Protein AF-A0A966MU55-F1 (afdb_monomer_lite)

Sequence (55 aa):
VEAAQPELEKIDPELAASPFIFPDAETLSKVKVFRALTADEQTNFQAAFDEAIGN

Structure (mmCIF, N/CA/C/O backbone):
data_AF-A0A966MU55-F1
#
_entry.id   AF-A0A966MU55-F1
#
loop_
_atom_site.group_PDB
_atom_site.id
_atom_site.type_symbol
_atom_site.label_atom_id
_atom_site.label_alt_id
_atom_site.label_comp_id
_atom_site.label_asym_id
_atom_site.label_entity_id
_atom_site.label_seq_id
_atom_site.pdbx_PDB_ins_code
_atom_site.Cartn_x
_atom_site.Cartn_y
_atom_site.Cartn_z
_atom_site.occupancy
_atom_site.B_iso_or_equiv
_atom_site.auth_seq_id
_atom_site.auth_comp_id
_atom_site.auth_asym_id
_atom_site.auth_atom_id
_atom_site.pdbx_PDB_model_num
ATOM 1 N N . VAL A 1 1 ? -2.399 -2.818 12.168 1.00 62.91 1 VAL A N 1
ATOM 2 C CA . VAL A 1 1 ? -3.868 -2.694 12.325 1.00 62.91 1 VAL A CA 1
ATOM 3 C C . VAL A 1 1 ? -4.296 -2.838 13.778 1.00 62.91 1 VAL A C 1
ATOM 5 O O . VAL A 1 1 ? -4.972 -1.945 14.265 1.00 62.91 1 VAL A O 1
ATOM 8 N N . GLU A 1 2 ? -3.814 -3.858 14.495 1.00 64.69 2 GLU A N 1
ATOM 9 C CA . GLU A 1 2 ? -4.273 -4.206 15.855 1.00 64.69 2 GLU A CA 1
ATOM 10 C C . GLU A 1 2 ? -4.151 -3.096 16.912 1.00 64.69 2 GLU A C 1
ATOM 12 O O . GLU A 1 2 ? -4.989 -3.022 17.800 1.00 64.69 2 GLU A O 1
ATOM 17 N N . ALA A 1 3 ? -3.167 -2.196 16.811 1.00 72.50 3 ALA A N 1
ATOM 18 C CA . ALA A 1 3 ? -3.025 -1.087 17.762 1.00 72.50 3 ALA A CA 1
ATOM 19 C C . ALA A 1 3 ? -3.813 0.181 17.374 1.00 72.50 3 ALA A C 1
ATOM 21 O O . ALA A 1 3 ? -4.054 1.032 18.222 1.00 72.50 3 ALA A O 1
ATOM 22 N N . ALA A 1 4 ? -4.197 0.333 16.102 1.00 81.38 4 ALA A N 1
ATOM 23 C CA . ALA A 1 4 ? -4.794 1.572 15.593 1.00 81.38 4 ALA A CA 1
ATOM 24 C C . ALA A 1 4 ? -6.326 1.584 15.698 1.00 81.38 4 ALA A C 1
ATOM 26 O O . ALA A 1 4 ? -6.913 2.627 15.969 1.00 81.38 4 ALA A O 1
ATOM 27 N N . GLN A 1 5 ? -6.971 0.430 15.513 1.00 83.62 5 GLN A N 1
ATOM 28 C CA . GLN A 1 5 ? -8.429 0.306 15.587 1.00 83.62 5 GLN A CA 1
ATOM 29 C C . GLN A 1 5 ? -8.994 0.608 16.988 1.00 83.62 5 GLN A C 1
ATOM 31 O O . GLN A 1 5 ? -9.929 1.403 17.064 1.00 83.62 5 GLN A O 1
ATOM 36 N N . PRO A 1 6 ? -8.402 0.106 18.097 1.00 87.56 6 PRO A N 1
ATOM 37 C CA . PRO A 1 6 ? -8.910 0.386 19.445 1.00 87.56 6 PRO A CA 1
ATOM 38 C C . PRO A 1 6 ? -8.750 1.849 19.879 1.00 87.56 6 PRO A C 1
ATOM 40 O O . PRO A 1 6 ? -9.512 2.340 20.707 1.00 87.56 6 PRO A O 1
ATOM 43 N N . GLU A 1 7 ? -7.749 2.562 19.351 1.00 90.50 7 GLU A N 1
ATOM 44 C CA . GLU A 1 7 ? -7.588 3.997 19.614 1.00 90.50 7 GLU A CA 1
ATOM 45 C C . GLU A 1 7 ? -8.569 4.834 18.788 1.00 90.50 7 GLU A C 1
ATOM 47 O O . GLU A 1 7 ? -9.121 5.806 19.302 1.00 90.50 7 GLU A O 1
ATOM 52 N N . LEU A 1 8 ? -8.837 4.434 17.539 1.00 89.69 8 LEU A N 1
ATOM 53 C CA . LEU A 1 8 ? -9.817 5.114 16.694 1.00 89.69 8 LEU A CA 1
ATOM 54 C C . LEU A 1 8 ? -11.250 4.912 17.199 1.00 89.69 8 LEU A C 1
ATOM 56 O O . LEU A 1 8 ? -12.028 5.855 17.161 1.00 89.69 8 LEU A O 1
ATOM 60 N N . GLU A 1 9 ? -11.582 3.747 17.756 1.00 91.69 9 GLU A N 1
ATOM 61 C CA . GLU A 1 9 ? -12.910 3.459 18.319 1.00 91.69 9 GLU A CA 1
ATOM 62 C C . GLU A 1 9 ? -13.304 4.416 19.456 1.00 91.69 9 GLU A C 1
ATOM 64 O O . GLU A 1 9 ? -14.470 4.782 19.584 1.00 91.69 9 GLU A O 1
ATOM 69 N N . LYS A 1 10 ? -12.334 4.893 20.249 1.00 93.50 10 LYS A N 1
ATOM 70 C CA . LYS A 1 10 ? -12.578 5.891 21.310 1.00 93.50 10 LYS A CA 1
ATOM 71 C C . LYS A 1 10 ? -12.974 7.263 20.757 1.00 93.50 10 LYS A C 1
ATOM 73 O O . LYS A 1 10 ? -13.577 8.052 21.480 1.00 93.50 10 LYS A O 1
ATOM 78 N N . ILE A 1 11 ? -12.562 7.566 19.526 1.00 93.50 11 ILE A N 1
ATOM 79 C CA . ILE A 1 11 ? -12.767 8.858 18.865 1.00 93.50 11 ILE A CA 1
ATOM 80 C C . ILE A 1 11 ? -14.009 8.795 17.974 1.00 93.50 11 ILE A C 1
ATOM 82 O O . ILE A 1 11 ? -14.854 9.683 18.045 1.00 93.50 11 ILE A O 1
ATOM 86 N N . ASP A 1 12 ? -14.109 7.752 17.150 1.00 94.44 12 ASP A N 1
ATOM 87 C CA . ASP A 1 12 ? -15.176 7.550 16.176 1.00 94.44 12 ASP A CA 1
ATOM 88 C C . ASP A 1 12 ? -15.424 6.040 15.936 1.00 94.44 12 ASP A C 1
ATOM 90 O O . ASP A 1 12 ? -14.691 5.388 15.177 1.00 94.44 12 ASP A O 1
ATOM 94 N N . PRO A 1 13 ? -16.459 5.464 16.578 1.00 91.50 13 PRO A N 1
ATOM 95 C CA . PRO A 1 13 ? -16.815 4.054 16.424 1.00 91.50 13 PRO A CA 1
ATOM 96 C C . PRO A 1 13 ? -17.254 3.676 15.005 1.00 91.50 13 PRO A C 1
ATOM 98 O O . PRO A 1 13 ? -17.041 2.538 14.584 1.00 91.50 13 PRO A O 1
ATOM 101 N N . GLU A 1 14 ? -17.853 4.604 14.253 1.00 93.38 14 GLU A N 1
ATOM 102 C CA . GLU A 1 14 ? -18.303 4.332 12.884 1.00 93.38 14 GLU A CA 1
ATOM 103 C C . GLU A 1 14 ? -17.101 4.176 11.950 1.00 93.38 14 GLU A C 1
ATOM 105 O O . GLU A 1 14 ? -17.048 3.248 11.139 1.00 93.38 14 GLU A O 1
ATOM 110 N N . LEU A 1 15 ? -16.082 5.023 12.117 1.00 91.38 15 LEU A N 1
ATOM 111 C CA . LEU A 1 15 ? -14.826 4.887 11.382 1.00 91.38 15 LEU A CA 1
ATOM 112 C C . LEU A 1 15 ? -14.041 3.644 11.803 1.00 91.38 15 LEU A C 1
ATOM 114 O O . LEU A 1 15 ? -13.467 2.969 10.946 1.00 91.38 15 LEU A O 1
ATOM 118 N N . ALA A 1 16 ? -14.044 3.296 13.092 1.00 91.06 16 ALA A N 1
ATOM 119 C CA . ALA A 1 16 ? -13.401 2.078 13.584 1.00 91.06 16 ALA A CA 1
ATOM 120 C C . ALA A 1 16 ? -14.035 0.787 13.034 1.00 91.06 16 ALA A C 1
ATOM 122 O O . ALA A 1 16 ? -13.347 -0.229 12.905 1.00 91.06 16 ALA A O 1
ATOM 123 N N . ALA A 1 17 ? -15.319 0.831 12.670 1.00 91.31 17 ALA A N 1
ATOM 124 C CA . ALA A 1 17 ? -16.044 -0.271 12.043 1.00 91.31 17 ALA A CA 1
ATOM 125 C C . ALA A 1 17 ? -15.967 -0.272 10.502 1.00 91.31 17 ALA A C 1
ATOM 127 O O . ALA A 1 17 ? -16.473 -1.195 9.862 1.00 91.31 17 ALA A O 1
ATOM 128 N N . SER A 1 18 ? -15.353 0.743 9.884 1.00 93.88 18 SER A N 1
ATOM 129 C CA . SER A 1 18 ? -15.331 0.882 8.427 1.00 93.88 18 SER A CA 1
ATOM 130 C C . SER A 1 18 ? -14.416 -0.158 7.761 1.00 93.88 18 SER A C 1
ATOM 132 O O . SER A 1 18 ? -13.199 -0.133 7.984 1.00 93.88 18 SER A O 1
ATOM 134 N N . PRO A 1 19 ? -14.937 -1.003 6.847 1.00 92.06 19 PRO A N 1
ATOM 135 C CA . PRO A 1 19 ? -14.133 -1.991 6.123 1.00 92.06 19 PRO A CA 1
ATOM 136 C C . PRO A 1 19 ? -13.154 -1.354 5.123 1.00 92.06 19 PRO A C 1
ATOM 138 O O . PRO A 1 19 ? -12.264 -2.025 4.607 1.00 92.06 19 PRO A O 1
ATOM 141 N N . PHE A 1 20 ? -13.287 -0.055 4.840 1.00 92.94 20 PHE A N 1
ATOM 142 C CA . PHE A 1 20 ? -12.342 0.685 3.999 1.00 92.94 20 PHE A CA 1
ATOM 143 C C . PHE A 1 20 ? -11.090 1.132 4.765 1.00 92.94 20 PHE A C 1
ATOM 145 O O . PHE A 1 20 ? -10.066 1.413 4.146 1.00 92.94 20 PHE A O 1
ATOM 152 N N . ILE A 1 21 ? -11.170 1.200 6.099 1.00 92.38 21 ILE A N 1
ATOM 153 C CA . ILE A 1 21 ? -10.058 1.573 6.986 1.00 92.38 21 ILE A CA 1
ATOM 154 C C . ILE A 1 21 ? -9.450 0.320 7.619 1.00 92.38 21 ILE A C 1
ATOM 156 O O . ILE A 1 21 ? -8.227 0.170 7.641 1.00 92.38 21 ILE A O 1
ATOM 160 N N . PHE A 1 22 ? -10.301 -0.599 8.082 1.00 92.94 22 PHE A N 1
ATOM 161 C CA . PHE A 1 22 ? -9.911 -1.901 8.621 1.00 92.94 22 PHE A CA 1
ATOM 162 C C . PHE A 1 22 ? -10.549 -3.009 7.780 1.00 92.94 22 PHE A C 1
ATOM 164 O O . PHE A 1 22 ? -11.625 -3.501 8.121 1.00 92.94 22 PHE A O 1
ATOM 171 N N . PRO A 1 23 ? -9.913 -3.388 6.657 1.00 92.75 23 PRO A N 1
ATOM 172 C CA . PRO A 1 23 ? -10.455 -4.404 5.770 1.00 92.75 23 PRO A CA 1
ATOM 173 C C . PRO A 1 23 ? -10.525 -5.767 6.451 1.00 92.75 23 PRO A C 1
ATOM 175 O O . PRO A 1 23 ? -9.679 -6.115 7.278 1.00 92.75 23 PRO A O 1
ATOM 178 N N . ASP A 1 24 ? -11.517 -6.556 6.057 1.00 92.50 24 ASP A N 1
ATOM 179 C CA . ASP A 1 24 ? -11.680 -7.927 6.521 1.00 92.50 24 ASP A CA 1
ATOM 180 C C . ASP A 1 24 ? -10.645 -8.886 5.907 1.00 92.50 24 ASP A C 1
ATOM 182 O O . ASP A 1 24 ? -9.870 -8.547 5.008 1.00 92.50 24 ASP A O 1
ATOM 186 N N . ALA A 1 25 ? -10.636 -10.129 6.392 1.00 93.69 25 ALA A N 1
ATOM 187 C CA . ALA A 1 25 ? -9.704 -11.150 5.922 1.00 93.69 25 ALA A CA 1
ATOM 188 C C . ALA A 1 25 ? -9.867 -11.469 4.424 1.00 93.69 25 ALA A C 1
ATOM 190 O O . ALA A 1 25 ? -8.876 -11.748 3.746 1.00 93.69 25 ALA A O 1
ATOM 191 N N . GLU A 1 26 ? -11.093 -11.408 3.889 1.00 95.75 26 GLU A N 1
ATOM 192 C CA . GLU A 1 26 ? -11.337 -11.646 2.466 1.00 95.75 26 GLU A CA 1
ATOM 193 C C . GLU A 1 26 ? -10.668 -10.559 1.615 1.00 95.75 26 GLU A C 1
ATOM 195 O O . GLU A 1 26 ? -9.967 -10.864 0.647 1.00 95.75 26 GLU A O 1
ATOM 200 N N . THR A 1 27 ? -10.815 -9.296 2.005 1.00 95.25 27 THR A N 1
ATOM 201 C CA . THR A 1 27 ? -10.190 -8.157 1.330 1.00 95.25 27 THR A CA 1
ATOM 202 C C . THR A 1 27 ? -8.675 -8.205 1.486 1.00 95.25 27 THR A C 1
ATOM 204 O O . THR A 1 27 ? -7.947 -8.090 0.497 1.00 95.25 27 THR 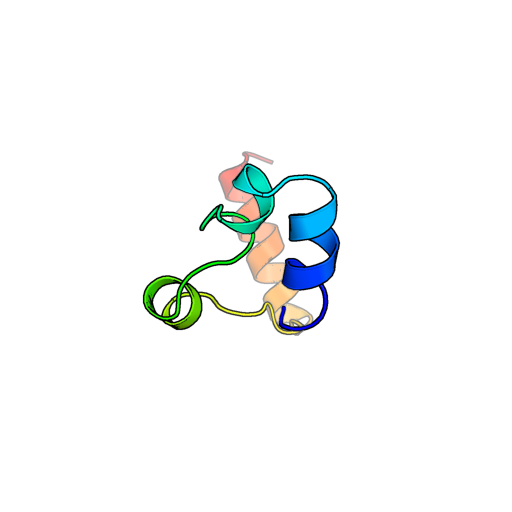A O 1
ATOM 207 N N . LEU A 1 28 ? -8.179 -8.476 2.697 1.00 93.69 28 LEU A N 1
ATOM 208 C CA . LEU A 1 28 ? -6.746 -8.607 2.973 1.00 93.69 28 LEU A CA 1
ATOM 209 C C . LEU A 1 28 ? -6.091 -9.767 2.208 1.00 93.69 28 LEU A C 1
ATOM 211 O O . LEU A 1 28 ? -4.904 -9.699 1.900 1.00 93.69 28 LEU A O 1
ATOM 215 N N . SER A 1 29 ? -6.839 -10.806 1.829 1.00 96.06 29 SER A N 1
ATOM 216 C CA . SER A 1 29 ? -6.301 -11.891 0.994 1.00 96.06 29 SER A CA 1
ATOM 217 C C . SER A 1 29 ? -6.003 -11.459 -0.452 1.00 96.06 29 SER A C 1
ATOM 219 O O . SER A 1 29 ? -5.174 -12.071 -1.135 1.00 96.06 29 SER A O 1
ATOM 221 N N . LYS A 1 30 ? -6.664 -10.393 -0.921 1.00 96.12 30 LYS A N 1
ATOM 222 C CA . LYS A 1 30 ? -6.580 -9.895 -2.302 1.00 96.12 30 LYS A CA 1
ATOM 223 C C . LYS A 1 30 ? -5.528 -8.800 -2.466 1.00 96.12 30 LYS A C 1
ATOM 225 O O . LYS A 1 30 ? -4.996 -8.643 -3.565 1.00 96.12 30 LYS A O 1
ATOM 230 N N . VAL A 1 31 ? -5.207 -8.055 -1.405 1.00 95.19 31 VAL A N 1
ATOM 231 C CA . VAL A 1 31 ? -4.237 -6.954 -1.493 1.00 95.19 31 VAL A CA 1
ATOM 232 C C . VAL A 1 31 ? -2.816 -7.466 -1.730 1.00 95.19 31 VAL A C 1
ATOM 234 O O . VAL A 1 31 ? -2.443 -8.573 -1.334 1.00 95.19 31 VAL A O 1
ATOM 237 N N . LYS A 1 32 ? -2.001 -6.643 -2.392 1.00 95.31 32 LYS A N 1
ATOM 238 C CA . LYS A 1 32 ? -0.577 -6.895 -2.623 1.00 95.31 32 LYS A CA 1
ATOM 239 C C . LYS A 1 32 ? 0.210 -5.680 -2.164 1.00 95.31 32 LYS A C 1
ATOM 241 O O . LYS A 1 32 ? -0.144 -4.552 -2.492 1.00 95.31 32 LYS A O 1
ATOM 246 N N . VAL A 1 33 ? 1.278 -5.919 -1.413 1.00 93.75 33 VAL A N 1
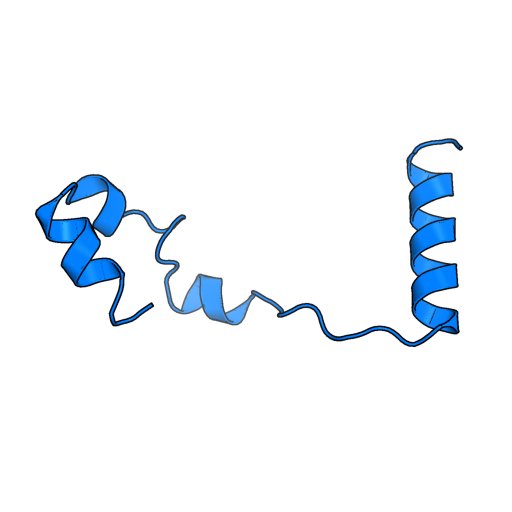ATOM 247 C CA . VAL A 1 33 ? 2.224 -4.860 -1.056 1.00 93.75 33 VAL A CA 1
ATOM 248 C C . VAL A 1 33 ? 3.105 -4.589 -2.269 1.00 93.75 33 VAL A C 1
ATOM 250 O O . VAL A 1 33 ? 3.623 -5.525 -2.882 1.00 93.75 33 VAL A O 1
ATOM 253 N N . PHE A 1 34 ? 3.282 -3.315 -2.613 1.00 94.69 34 PHE A N 1
ATOM 254 C CA . PHE A 1 34 ? 4.243 -2.930 -3.637 1.00 94.69 34 PHE A CA 1
ATOM 255 C C . PHE A 1 34 ? 5.653 -3.287 -3.170 1.00 94.69 34 PHE A C 1
ATOM 257 O O . PHE A 1 34 ? 6.112 -2.841 -2.118 1.00 94.69 34 PHE A O 1
ATOM 264 N N . ARG A 1 35 ? 6.338 -4.112 -3.958 1.00 95.56 35 ARG A N 1
ATOM 265 C CA . ARG A 1 35 ? 7.761 -4.385 -3.763 1.00 95.56 35 ARG A CA 1
ATOM 266 C C . ARG A 1 35 ? 8.604 -3.288 -4.408 1.00 95.56 35 ARG A C 1
ATOM 268 O O . ARG A 1 35 ? 8.137 -2.586 -5.302 1.00 95.56 35 ARG A O 1
ATOM 275 N N . ALA A 1 36 ? 9.873 -3.215 -4.019 1.00 97.00 36 ALA A N 1
ATOM 276 C CA . ALA A 1 36 ? 10.856 -2.450 -4.776 1.00 97.00 36 ALA A CA 1
ATOM 277 C C . ALA A 1 36 ? 10.997 -3.012 -6.205 1.00 97.00 36 ALA A C 1
ATOM 279 O O . ALA A 1 36 ? 10.934 -4.231 -6.411 1.00 97.00 36 ALA A O 1
ATOM 280 N N . LEU A 1 37 ? 11.179 -2.114 -7.171 1.00 97.25 37 LEU A N 1
ATOM 281 C CA . LEU A 1 37 ? 11.369 -2.436 -8.584 1.00 97.25 37 LEU A CA 1
ATOM 282 C C . LEU A 1 37 ? 12.856 -2.434 -8.945 1.00 97.25 37 LEU A C 1
ATOM 284 O O . LEU A 1 37 ? 13.645 -1.704 -8.342 1.00 97.25 37 LEU A O 1
ATOM 288 N N . THR A 1 38 ? 13.239 -3.231 -9.941 1.00 98.19 38 THR A N 1
ATOM 289 C CA . THR A 1 38 ? 14.535 -3.060 -10.611 1.00 98.19 38 THR A CA 1
ATOM 290 C C . THR A 1 38 ? 14.507 -1.828 -11.523 1.00 98.19 38 THR A C 1
ATOM 292 O O . THR A 1 38 ? 13.440 -1.297 -11.836 1.00 98.19 38 THR A O 1
ATOM 295 N N . ALA A 1 39 ? 15.677 -1.372 -11.982 1.00 98.00 39 ALA A N 1
ATOM 296 C CA . ALA A 1 39 ? 15.764 -0.236 -12.903 1.00 98.00 39 ALA A CA 1
ATOM 297 C C . ALA A 1 39 ? 14.994 -0.480 -14.219 1.00 98.00 39 ALA A C 1
ATOM 299 O O . ALA A 1 39 ? 14.280 0.408 -14.692 1.00 98.00 39 ALA A O 1
ATOM 300 N N . ASP A 1 40 ? 15.085 -1.696 -14.766 1.00 98.25 40 ASP A N 1
ATOM 301 C CA . ASP A 1 40 ? 14.379 -2.079 -15.993 1.00 98.25 40 ASP A CA 1
ATOM 302 C C . ASP A 1 40 ? 12.859 -2.091 -15.781 1.00 98.25 40 ASP A C 1
ATOM 304 O O . ASP A 1 40 ? 12.104 -1.565 -16.595 1.00 98.25 40 ASP A O 1
ATOM 308 N N . GLU A 1 41 ? 12.392 -2.639 -14.655 1.00 98.25 41 GLU A N 1
ATOM 309 C CA . GLU A 1 41 ? 10.965 -2.675 -14.317 1.00 98.25 41 GLU A CA 1
ATOM 310 C C . GLU A 1 41 ? 10.392 -1.276 -14.107 1.00 98.25 41 GLU A C 1
ATOM 312 O O . GLU A 1 41 ? 9.307 -0.976 -14.601 1.00 98.25 41 GLU A O 1
ATOM 317 N N . GLN A 1 42 ? 11.130 -0.409 -13.412 1.00 97.56 42 GLN A N 1
ATOM 318 C CA . GLN A 1 42 ? 10.733 0.980 -13.222 1.00 97.56 42 GLN A CA 1
ATOM 319 C C . GLN A 1 42 ? 10.609 1.709 -14.565 1.00 97.56 42 GLN A C 1
ATOM 321 O O . GLN A 1 42 ? 9.614 2.391 -14.792 1.00 97.56 42 GLN A O 1
ATOM 326 N N . THR A 1 43 ? 11.580 1.529 -15.465 1.00 98.19 43 THR A N 1
ATOM 327 C CA . THR A 1 43 ? 11.550 2.131 -16.808 1.00 98.19 43 THR A CA 1
ATOM 328 C C . THR A 1 43 ? 10.347 1.641 -17.612 1.00 98.19 43 THR A C 1
ATOM 330 O O . THR A 1 43 ? 9.624 2.448 -18.190 1.00 98.19 43 THR A O 1
ATOM 333 N N . ASN A 1 44 ? 10.083 0.332 -17.600 1.00 98.25 44 ASN A N 1
ATOM 334 C CA . ASN A 1 44 ? 8.970 -0.262 -18.339 1.00 98.25 44 ASN A CA 1
ATOM 335 C C . ASN A 1 44 ? 7.606 0.216 -17.823 1.00 98.25 44 ASN A C 1
ATOM 337 O O . ASN A 1 44 ? 6.748 0.588 -18.621 1.00 98.25 44 ASN A O 1
ATOM 341 N N . PHE A 1 45 ? 7.394 0.225 -16.503 1.00 97.81 45 PHE A N 1
ATOM 342 C CA . PHE A 1 45 ? 6.126 0.688 -15.936 1.00 97.81 45 PHE A CA 1
ATOM 343 C C . PHE A 1 45 ? 5.924 2.192 -16.112 1.00 97.81 45 PHE A C 1
ATOM 345 O O . PHE A 1 45 ? 4.791 2.611 -16.332 1.00 97.81 45 PHE A O 1
ATOM 352 N N . GLN A 1 46 ? 6.996 2.990 -16.071 1.00 97.56 46 GLN A N 1
ATOM 353 C CA . GLN A 1 46 ? 6.916 4.420 -16.359 1.00 97.56 46 GLN A CA 1
ATOM 354 C C . GLN A 1 46 ? 6.519 4.670 -17.819 1.00 97.56 46 GLN A C 1
ATOM 356 O O . GLN A 1 46 ? 5.561 5.393 -18.060 1.00 97.56 46 GLN A O 1
ATOM 361 N N . ALA A 1 47 ? 7.176 4.011 -18.779 1.00 98.12 47 ALA A N 1
ATOM 362 C CA . ALA A 1 47 ? 6.846 4.157 -20.197 1.00 98.12 47 ALA A CA 1
ATOM 363 C C . ALA A 1 47 ? 5.396 3.743 -20.505 1.00 98.12 47 ALA A C 1
ATOM 365 O O . ALA A 1 47 ? 4.684 4.458 -21.204 1.00 98.12 47 ALA A O 1
ATOM 366 N N . ALA A 1 48 ? 4.934 2.624 -19.936 1.00 98.06 48 ALA A N 1
ATOM 367 C CA . ALA A 1 48 ? 3.550 2.177 -20.095 1.00 98.06 48 ALA A CA 1
ATOM 368 C C . ALA A 1 48 ? 2.542 3.151 -19.462 1.00 98.06 48 ALA A C 1
ATOM 370 O O . ALA A 1 48 ? 1.442 3.335 -19.982 1.00 98.06 48 ALA A O 1
ATOM 371 N N . PHE A 1 49 ? 2.902 3.769 -18.334 1.00 97.94 49 PHE A N 1
ATOM 372 C CA . PHE A 1 49 ? 2.071 4.790 -17.710 1.00 97.94 49 PHE A CA 1
ATOM 373 C C . PHE A 1 49 ? 1.995 6.054 -18.572 1.00 97.94 49 PHE A C 1
ATOM 375 O O . PHE A 1 49 ? 0.892 6.544 -18.794 1.00 97.94 49 PHE A O 1
ATOM 382 N N . ASP A 1 50 ? 3.127 6.532 -19.096 1.00 98.12 50 ASP A N 1
ATOM 383 C CA . ASP A 1 50 ? 3.195 7.704 -19.977 1.00 98.12 50 ASP A CA 1
ATOM 384 C C . ASP A 1 50 ? 2.364 7.501 -21.254 1.00 98.12 50 ASP A C 1
ATOM 386 O O . ASP A 1 50 ? 1.557 8.363 -21.604 1.00 98.12 50 ASP A O 1
ATOM 390 N N . GLU A 1 51 ? 2.452 6.319 -21.873 1.00 97.94 51 GLU A N 1
ATOM 391 C CA . GLU A 1 51 ? 1.606 5.940 -23.011 1.00 97.94 51 GLU A CA 1
ATOM 392 C C . GLU A 1 51 ? 0.113 5.970 -22.644 1.00 97.94 51 GLU A C 1
ATOM 394 O O 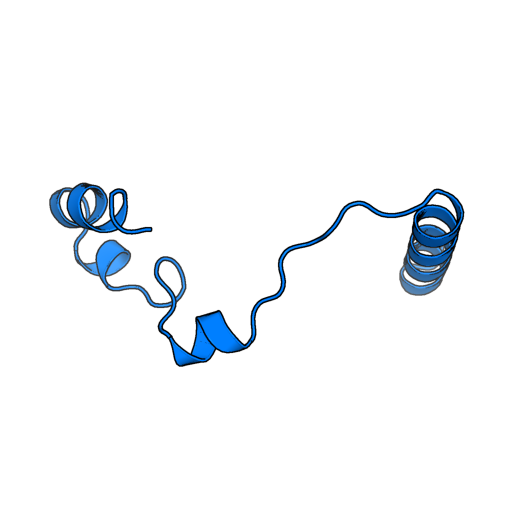. GLU A 1 51 ? -0.702 6.532 -23.378 1.00 97.94 51 GLU A O 1
ATOM 399 N N . ALA A 1 52 ? -0.260 5.411 -21.488 1.00 97.31 52 ALA A N 1
ATOM 400 C CA . ALA A 1 52 ? -1.652 5.357 -21.046 1.00 97.31 52 ALA A CA 1
ATOM 401 C C . ALA A 1 52 ? -2.257 6.746 -20.773 1.00 97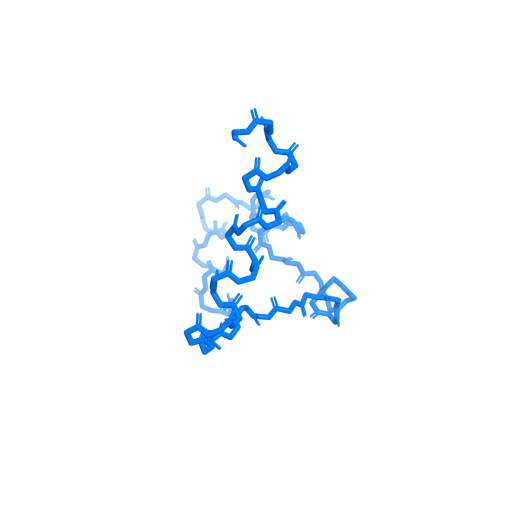.31 52 ALA A C 1
ATOM 403 O O . ALA A 1 52 ? -3.470 6.918 -20.919 1.00 97.31 52 ALA A O 1
ATO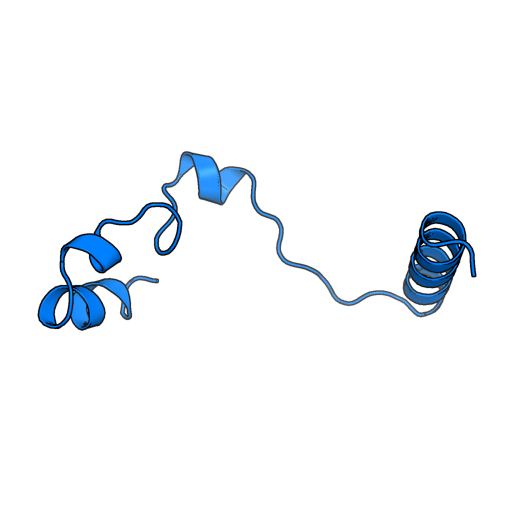M 404 N N . I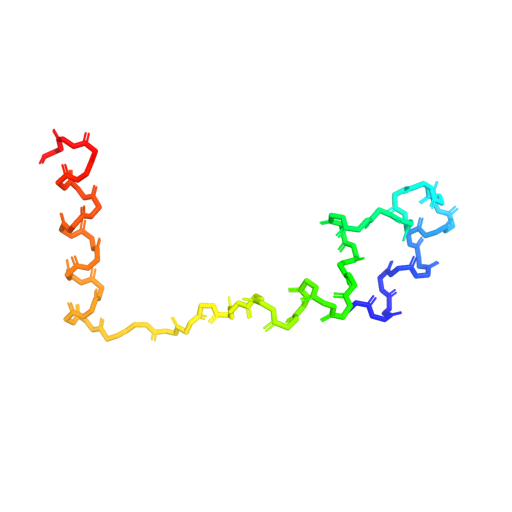LE A 1 53 ? -1.437 7.729 -20.383 1.00 97.62 53 ILE A N 1
ATOM 405 C CA . ILE A 1 53 ? -1.874 9.114 -20.147 1.00 97.62 53 ILE A CA 1
ATOM 406 C C . ILE A 1 53 ? -1.675 10.037 -21.360 1.00 97.62 53 ILE A C 1
ATOM 408 O O . ILE A 1 53 ? -2.125 11.181 -21.316 1.00 97.62 53 ILE A O 1
ATOM 412 N N . GLY A 1 54 ? -1.075 9.539 -22.447 1.00 92.50 54 GLY A N 1
ATOM 413 C CA . GLY A 1 54 ? -0.917 10.251 -23.718 1.00 92.50 54 GLY A CA 1
ATOM 414 C C . GLY A 1 54 ? 0.249 11.243 -23.770 1.00 92.50 54 GLY A C 1
ATOM 415 O O . GLY A 1 54 ? 0.141 12.242 -24.485 1.00 92.50 54 GLY A O 1
ATOM 416 N N . ASN A 1 55 ? 1.317 10.989 -23.008 1.00 73.00 55 ASN A N 1
ATOM 417 C CA . ASN A 1 55 ? 2.560 11.770 -23.021 1.00 73.00 55 ASN A CA 1
ATOM 418 C C . ASN A 1 55 ? 3.562 11.296 -24.080 1.00 73.00 55 ASN A C 1
ATOM 420 O O . ASN A 1 55 ? 3.556 10.093 -24.426 1.00 73.00 55 ASN A O 1
#

Radius of gyration: 18.0 Å; chains: 1; bounding box: 34×24×45 Å

Foldseek 3Di:
DVVPLVVVCVVPVVCSPDCVNVPDPVVVVPDDDDDDDDPVRVVVVVVVVCVVVVD

pLDDT: mean 92.47, std 7.72, range [62.91, 98.25]

Secondary structure (DSSP, 8-state):
-TTTHHHHHTT-HHHHT-TTTS--HHHHHH--PPPPPPHHHHHHHHHHHHHHHT-